Protein AF-A0AAD4DVE3-F1 (afdb_monomer)

Foldseek 3Di:
DDPPPPPPPVPPPLPDVVVVVVLVVVLVVLVVVLVVLVVVLVVLCVCCPPPPHPVCCSVPPSVVVSVVSVVVSVVSCVVSVVVVPDDDPDPVPPPDDPPPDDPVRVVVVVVVVVVVVVVVVVVVVVVVVVVVVVVVVVVVVVVPD

pLDDT: mean 76.31, std 15.32, range [38.16, 93.88]

Secondary structure (DSSP, 8-state):
-------------TTSHHHHHHHHHHHHHHHHHHHHHHHHHHHHHHTTTSTT--HHHIIIIIHHHHHHHHHHHHHHHHHHSGGGS-PPPPGGGTTS--PPPPHHHHHHHHHHHHHHHHHHHHHHHHHHHHHHHHHHHHHHHHT--

Solvent-accessible surface area (backbone atoms only — not comparable to full-atom values): 8576 Å² total; per-residue (Å²): 137,84,83,80,77,76,76,78,70,79,73,72,54,85,84,35,69,68,52,46,51,51,51,48,54,52,49,51,54,49,50,54,50,46,52,52,39,48,52,52,31,52,51,33,59,76,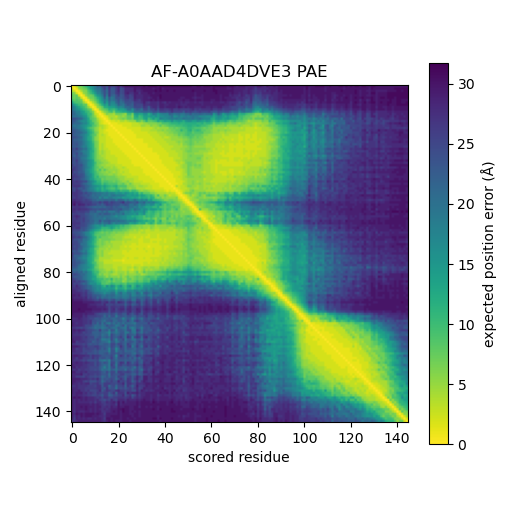41,19,85,40,95,91,42,52,48,67,56,30,60,58,51,38,47,50,52,39,55,49,49,52,52,52,48,55,52,49,27,65,76,65,50,62,70,70,57,84,70,76,79,58,81,90,66,73,84,61,91,78,71,77,77,49,70,68,57,52,52,54,50,51,54,51,52,53,49,54,52,49,52,52,52,48,53,52,51,54,53,49,52,52,51,50,52,53,51,55,53,54,55,58,62,68,70,75,113

Organism: NCBI:txid1912939

Sequence (145 aa):
MSQSSLHDSIHIDPNSPEVLKQNMQIALDHVARIQSQARNCLHGIQSAYQAGNSPAHTAGKYLAALMQALRTLAEFLRQTGVGAYPMPPAPESQSASSVPPTEQQLIDTTAREVQVLYERLKRIQESNTVAVNLLGAADTVSRAR

Radius of gyration: 31.18 Å; Cα contacts (8 Å, |Δi|>4): 54; chains: 1; bounding box: 52×59×97 Å

Mean predicted aligned error: 17.79 Å

Structure (mmCIF, N/CA/C/O backbone):
data_AF-A0AAD4DVE3-F1
#
_entry.id   AF-A0AAD4DVE3-F1
#
loop_
_atom_site.group_PDB
_atom_site.id
_atom_site.type_symbol
_atom_site.label_atom_id
_atom_site.label_alt_id
_atom_site.label_comp_id
_atom_site.label_asym_id
_atom_site.label_entity_id
_atom_site.label_seq_id
_atom_site.pdbx_PDB_ins_code
_atom_site.Cartn_x
_atom_site.Cartn_y
_atom_site.Cartn_z
_atom_site.occupancy
_atom_site.B_iso_or_equiv
_atom_site.auth_seq_id
_atom_site.auth_comp_id
_atom_site.auth_asym_id
_atom_site.auth_atom_id
_atom_site.pdbx_PDB_model_num
ATOM 1 N N . MET A 1 1 ? 8.877 30.464 40.698 1.00 38.16 1 MET A N 1
ATOM 2 C CA . MET A 1 1 ? 8.231 30.677 39.387 1.00 38.16 1 MET A CA 1
ATOM 3 C C . MET A 1 1 ? 8.500 29.442 38.545 1.00 38.16 1 MET A C 1
ATOM 5 O O . MET A 1 1 ? 9.589 29.309 38.008 1.00 38.16 1 MET A O 1
ATOM 9 N N . SER A 1 2 ? 7.563 28.495 38.545 1.00 40.84 2 SER A N 1
ATOM 10 C CA . SER A 1 2 ? 7.700 27.206 37.861 1.00 40.84 2 SER A CA 1
ATOM 11 C C . SER A 1 2 ? 7.166 27.338 36.440 1.00 40.84 2 SER A C 1
ATOM 13 O O . SER A 1 2 ? 5.957 27.414 36.247 1.00 40.84 2 SER A O 1
ATOM 15 N N . GLN A 1 3 ? 8.058 27.409 35.453 1.00 43.25 3 GLN A N 1
ATOM 16 C CA . GLN A 1 3 ? 7.680 27.235 34.053 1.00 43.25 3 GLN A CA 1
ATOM 17 C C . GLN A 1 3 ? 7.723 25.743 33.727 1.00 43.25 3 GLN A C 1
ATOM 19 O O . GLN A 1 3 ? 8.764 25.186 33.390 1.00 43.25 3 GLN A O 1
ATOM 24 N N . SER A 1 4 ? 6.577 25.087 33.880 1.00 45.50 4 SER A N 1
ATOM 25 C CA . SER A 1 4 ? 6.330 23.771 33.303 1.00 45.50 4 SER A CA 1
ATOM 26 C C . SER A 1 4 ? 5.986 23.970 31.832 1.00 45.50 4 SER A C 1
ATOM 28 O O . SER A 1 4 ? 4.823 24.135 31.472 1.00 45.50 4 SER A O 1
ATOM 30 N N . SER A 1 5 ? 7.010 23.993 30.981 1.00 47.50 5 SER A N 1
ATOM 31 C CA . SER A 1 5 ? 6.839 23.843 29.540 1.00 47.50 5 SER A CA 1
ATOM 32 C C . SER A 1 5 ? 6.325 22.430 29.284 1.00 47.50 5 SER A C 1
ATOM 34 O O . SER A 1 5 ? 7.107 21.486 29.188 1.00 47.50 5 SER A O 1
ATOM 36 N N . LEU A 1 6 ? 5.001 22.282 29.227 1.00 46.72 6 LEU A N 1
ATOM 37 C CA . LEU A 1 6 ? 4.341 21.152 28.588 1.00 46.72 6 LEU A CA 1
ATOM 38 C C . LEU A 1 6 ? 4.858 21.119 27.147 1.00 46.72 6 LEU A C 1
ATOM 40 O O . LEU A 1 6 ? 4.387 21.857 26.286 1.00 46.72 6 LEU A O 1
ATOM 44 N N . HIS A 1 7 ? 5.905 20.330 26.906 1.00 47.09 7 HIS A N 1
ATOM 45 C CA . HIS A 1 7 ? 6.184 19.825 25.576 1.00 47.09 7 HIS A CA 1
ATOM 46 C C . HIS A 1 7 ? 4.972 18.986 25.202 1.00 47.09 7 HIS A C 1
ATOM 48 O O . HIS A 1 7 ? 4.843 17.831 25.607 1.00 47.09 7 HIS A O 1
ATOM 54 N N . ASP A 1 8 ? 4.065 19.631 24.477 1.00 43.00 8 ASP A N 1
ATOM 55 C CA . ASP A 1 8 ? 3.068 19.009 23.631 1.00 43.00 8 ASP A CA 1
ATOM 56 C C . ASP A 1 8 ? 3.850 18.248 22.555 1.00 43.00 8 ASP A C 1
ATOM 58 O O . ASP A 1 8 ? 4.090 18.708 21.440 1.00 43.00 8 ASP A O 1
ATOM 62 N N . SER A 1 9 ? 4.408 17.109 22.961 1.00 47.06 9 SER A N 1
ATOM 63 C CA . SER A 1 9 ? 4.851 16.075 22.050 1.00 47.06 9 SER A CA 1
ATOM 64 C C . SER A 1 9 ? 3.581 15.663 21.335 1.00 47.06 9 SER A C 1
ATOM 66 O O . SER A 1 9 ? 2.827 14.852 21.869 1.00 47.06 9 SER A O 1
ATOM 68 N N . ILE A 1 10 ? 3.309 16.294 20.189 1.00 56.22 10 ILE A N 1
ATOM 69 C CA . ILE A 1 10 ? 2.227 15.941 19.276 1.00 56.22 10 ILE A CA 1
ATOM 70 C C . ILE A 1 10 ? 2.481 14.484 18.909 1.00 56.22 10 ILE A C 1
ATOM 72 O O . ILE A 1 10 ? 3.220 14.159 17.980 1.00 56.22 10 ILE A O 1
ATOM 76 N N . HIS A 1 11 ? 1.937 13.591 19.721 1.00 56.00 11 HIS A N 1
ATOM 77 C CA . HIS A 1 11 ? 1.915 12.172 19.484 1.00 56.00 11 HIS A CA 1
ATOM 78 C C . HIS A 1 11 ? 0.875 12.009 18.387 1.00 56.00 11 HIS A C 1
ATOM 80 O O . HIS A 1 11 ? -0.302 11.790 18.668 1.00 56.00 11 HIS A O 1
ATOM 86 N N . ILE A 1 12 ? 1.298 12.260 17.143 1.00 64.50 12 ILE A N 1
ATOM 87 C CA . ILE A 1 12 ? 0.485 12.036 15.955 1.00 64.50 12 ILE A CA 1
ATOM 88 C C . ILE A 1 12 ? 0.011 10.596 16.072 1.00 64.50 12 ILE A C 1
ATOM 90 O O . ILE A 1 12 ? 0.823 9.672 16.002 1.00 64.50 12 ILE A O 1
ATOM 94 N N . ASP A 1 13 ? -1.282 10.420 16.338 1.00 74.50 13 ASP A N 1
ATOM 95 C CA . ASP A 1 13 ? -1.865 9.096 16.447 1.00 74.50 13 ASP A CA 1
ATOM 96 C C . ASP A 1 13 ? -1.625 8.390 15.104 1.00 74.50 13 ASP A C 1
ATOM 98 O O . ASP A 1 13 ? -2.097 8.879 14.067 1.00 74.50 13 ASP A O 1
ATOM 102 N N . PRO A 1 14 ? -0.871 7.277 15.083 1.00 72.38 14 PRO A N 1
ATOM 103 C CA . PRO A 1 14 ? -0.611 6.531 13.857 1.00 72.38 14 PRO A CA 1
ATOM 104 C C . PRO A 1 14 ? -1.898 5.989 13.216 1.00 72.38 14 PRO A C 1
ATOM 106 O O . PRO A 1 14 ? -1.876 5.626 12.043 1.00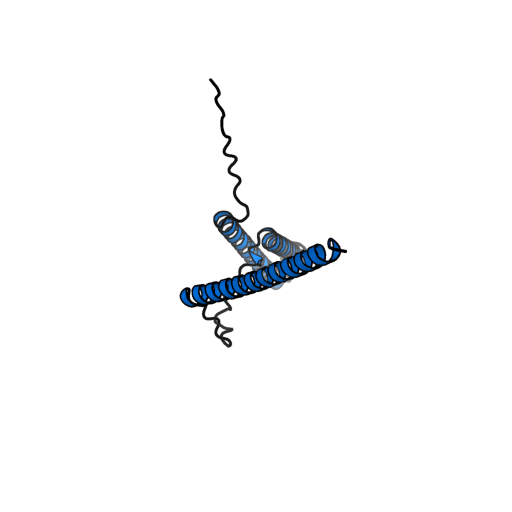 72.38 14 PRO A O 1
ATOM 109 N N . ASN A 1 15 ? -3.014 5.976 13.954 1.00 77.19 15 ASN A N 1
ATOM 110 C CA . ASN A 1 15 ? -4.339 5.592 13.471 1.00 77.19 15 ASN A CA 1
ATOM 111 C C . ASN A 1 15 ? -5.239 6.793 13.129 1.00 77.19 15 ASN A C 1
ATOM 113 O O . ASN A 1 15 ? -6.432 6.616 12.878 1.00 77.19 15 ASN A O 1
ATOM 117 N N . SER A 1 16 ? -4.700 8.015 13.110 1.00 85.38 16 SER A N 1
ATOM 118 C CA . SER A 1 16 ? -5.468 9.200 12.720 1.00 85.38 16 SER A CA 1
ATOM 119 C C . SER A 1 16 ? -5.847 9.172 11.230 1.00 85.38 16 SER A C 1
ATOM 121 O O . SER A 1 16 ? -5.077 8.692 10.384 1.00 85.38 16 SER A O 1
ATOM 123 N N . PRO A 1 17 ? -7.020 9.719 10.858 1.00 83.44 17 PRO A N 1
ATOM 124 C CA . PRO A 1 17 ? -7.439 9.775 9.461 1.00 83.44 17 PRO A CA 1
ATOM 125 C C . PRO A 1 17 ? -6.512 10.653 8.607 1.00 83.44 17 PRO A C 1
ATOM 127 O O . PRO A 1 17 ? -6.390 10.426 7.404 1.00 83.44 17 PRO A O 1
ATOM 130 N N . GLU A 1 18 ? -5.825 11.630 9.199 1.00 87.38 18 GLU A N 1
ATOM 131 C CA . GLU A 1 18 ? -4.823 12.467 8.533 1.00 87.38 18 GLU A CA 1
ATOM 132 C C . GLU A 1 18 ? -3.605 11.648 8.089 1.00 87.38 18 GLU A C 1
ATOM 134 O O . GLU A 1 18 ? -3.194 11.742 6.930 1.00 87.38 18 GLU A O 1
ATOM 139 N N . VAL A 1 19 ? -3.080 10.788 8.969 1.00 86.88 19 VAL A N 1
ATOM 140 C CA . VAL A 1 19 ? -1.988 9.860 8.635 1.00 86.88 19 VAL A CA 1
ATOM 141 C C . VAL A 1 19 ? -2.435 8.869 7.564 1.00 86.88 19 VAL A C 1
ATOM 143 O O . VAL A 1 19 ? -1.696 8.619 6.612 1.00 86.88 19 VAL A O 1
ATOM 146 N N . LEU A 1 20 ? -3.669 8.357 7.647 1.00 86.31 20 LEU A N 1
ATOM 147 C CA . LEU A 1 20 ? -4.220 7.477 6.615 1.00 86.31 20 LEU A CA 1
ATOM 148 C C . LEU A 1 20 ? -4.287 8.171 5.245 1.00 86.31 20 LEU A C 1
ATOM 150 O O . LEU A 1 20 ? -3.879 7.576 4.248 1.00 86.31 20 LEU A O 1
ATOM 154 N N . LYS A 1 21 ? -4.761 9.424 5.179 1.00 88.38 21 LYS A N 1
ATOM 155 C CA . LYS A 1 21 ? -4.802 10.214 3.931 1.00 88.38 21 LYS A CA 1
ATOM 156 C C . LYS A 1 21 ? -3.409 10.370 3.330 1.00 88.38 21 LYS A C 1
ATOM 158 O O . LYS A 1 21 ? -3.227 10.142 2.134 1.00 88.38 21 LYS A O 1
ATOM 163 N N . GLN A 1 22 ? -2.426 10.713 4.160 1.00 90.25 22 GLN A N 1
ATOM 164 C CA . GLN A 1 22 ? -1.041 10.851 3.724 1.00 90.25 22 GLN A CA 1
ATOM 165 C C . GLN A 1 22 ? -0.476 9.519 3.210 1.00 90.25 22 GLN A C 1
ATOM 167 O O . GLN A 1 22 ? 0.106 9.474 2.127 1.00 90.25 22 GLN A O 1
ATOM 172 N N . ASN A 1 23 ? -0.706 8.421 3.933 1.00 90.44 23 ASN A N 1
ATOM 173 C CA . ASN A 1 23 ? -0.284 7.086 3.513 1.00 90.44 23 ASN A CA 1
ATOM 174 C C . ASN A 1 23 ? -0.944 6.671 2.192 1.00 90.44 23 ASN A C 1
ATOM 176 O O . ASN A 1 23 ? -0.286 6.086 1.334 1.00 90.44 23 ASN 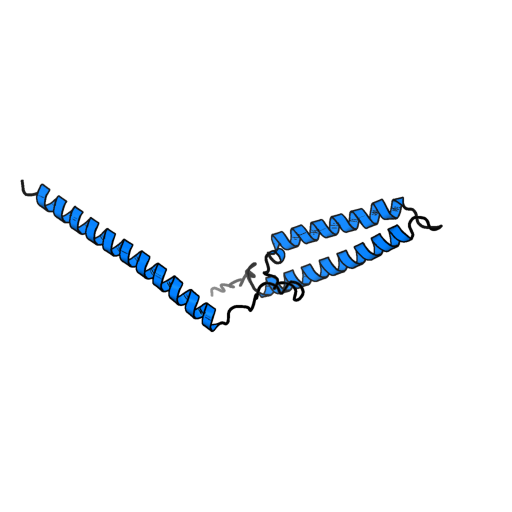A O 1
ATOM 180 N N . MET A 1 24 ? -2.216 7.020 1.985 1.00 88.88 24 MET A N 1
ATOM 181 C CA . MET A 1 24 ? -2.916 6.795 0.719 1.00 88.88 24 MET A CA 1
ATOM 182 C C . MET A 1 24 ? -2.255 7.549 -0.438 1.00 88.88 24 MET A C 1
ATOM 184 O O . MET A 1 24 ? -2.030 6.971 -1.499 1.00 88.88 24 MET A O 1
ATOM 188 N N . GLN A 1 25 ? -1.892 8.815 -0.232 1.00 91.56 25 GLN A N 1
ATOM 189 C CA . GLN A 1 25 ? -1.210 9.611 -1.252 1.00 91.56 25 GLN A CA 1
ATOM 190 C C . GLN A 1 25 ? 0.160 9.015 -1.608 1.00 91.56 25 GLN A C 1
ATOM 192 O O . GLN A 1 25 ? 0.481 8.850 -2.784 1.00 91.56 25 GLN A O 1
ATOM 197 N N . ILE A 1 26 ? 0.924 8.587 -0.602 1.00 92.56 26 ILE A N 1
ATOM 198 C CA . ILE A 1 26 ? 2.213 7.913 -0.802 1.00 92.56 26 ILE A CA 1
ATOM 199 C C . ILE A 1 26 ? 2.030 6.582 -1.553 1.00 92.56 26 ILE A C 1
ATOM 201 O O . 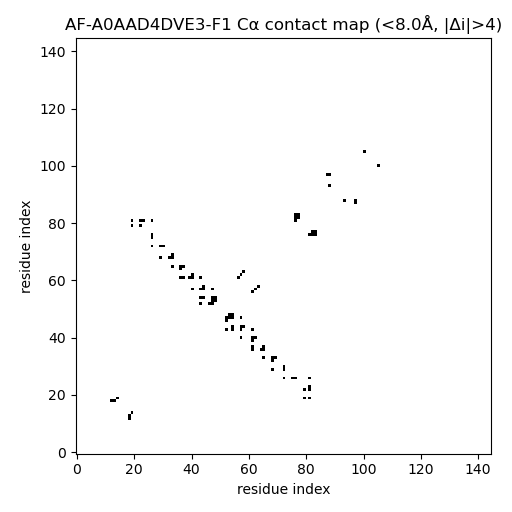ILE A 1 26 ? 2.806 6.268 -2.460 1.00 92.56 26 ILE A O 1
ATOM 205 N N . ALA A 1 27 ? 0.991 5.806 -1.227 1.00 91.44 27 ALA A N 1
ATOM 206 C CA . ALA A 1 27 ? 0.668 4.573 -1.942 1.00 91.44 27 ALA A CA 1
ATOM 207 C C . ALA A 1 27 ? 0.368 4.841 -3.426 1.00 91.44 27 ALA A C 1
ATOM 209 O O . ALA A 1 27 ? 0.883 4.132 -4.293 1.00 91.44 27 ALA A O 1
ATOM 210 N N . LEU A 1 28 ? -0.403 5.888 -3.735 1.00 91.44 28 LEU A N 1
ATOM 211 C CA . LEU A 1 28 ? -0.691 6.293 -5.115 1.00 91.44 28 LEU A CA 1
ATOM 212 C C . LEU A 1 28 ? 0.585 6.687 -5.875 1.00 91.44 28 LEU A C 1
ATOM 214 O O . LEU A 1 28 ? 0.772 6.261 -7.018 1.00 91.44 28 LEU A O 1
ATOM 218 N N . ASP A 1 29 ? 1.514 7.396 -5.232 1.00 93.12 29 ASP A N 1
ATOM 219 C CA . ASP A 1 29 ? 2.812 7.734 -5.828 1.00 93.12 29 ASP A CA 1
ATOM 220 C C . ASP A 1 29 ? 3.677 6.493 -6.103 1.00 93.12 29 ASP A C 1
ATOM 222 O O . ASP A 1 29 ? 4.431 6.435 -7.084 1.00 93.12 29 ASP A O 1
ATOM 226 N N . HIS A 1 30 ? 3.605 5.473 -5.244 1.00 91.44 30 HIS A N 1
ATOM 227 C CA . HIS A 1 30 ? 4.250 4.185 -5.501 1.00 91.44 30 HIS A CA 1
ATOM 228 C C . HIS A 1 30 ? 3.624 3.470 -6.704 1.00 91.44 30 HIS A C 1
ATOM 230 O O . HIS A 1 30 ? 4.359 2.968 -7.558 1.00 91.44 30 HIS A O 1
ATOM 236 N N . VAL A 1 31 ? 2.294 3.478 -6.823 1.00 92.31 31 VAL A N 1
ATOM 237 C CA . VAL A 1 31 ? 1.580 2.895 -7.969 1.00 92.31 31 VAL A CA 1
ATOM 238 C C . VAL A 1 31 ? 1.959 3.600 -9.272 1.00 92.31 31 VAL A C 1
ATOM 240 O O . VAL A 1 31 ? 2.294 2.927 -10.248 1.00 92.31 31 VAL A O 1
ATOM 243 N N . ALA A 1 32 ? 1.992 4.934 -9.296 1.00 92.25 32 ALA A N 1
ATOM 244 C CA . ALA A 1 32 ? 2.394 5.698 -10.479 1.00 92.25 32 ALA A CA 1
ATOM 245 C C . ALA A 1 32 ? 3.826 5.351 -10.931 1.00 92.25 32 ALA A C 1
ATOM 247 O O . ALA A 1 32 ? 4.094 5.163 -12.124 1.00 92.25 32 ALA A O 1
ATOM 248 N N . ARG A 1 33 ? 4.750 5.185 -9.975 1.00 90.44 33 ARG A N 1
ATOM 249 C CA . ARG A 1 33 ? 6.126 4.745 -10.254 1.00 90.44 33 ARG A CA 1
ATOM 250 C C . ARG A 1 33 ? 6.181 3.337 -10.840 1.00 90.44 33 ARG A C 1
ATOM 252 O O . ARG A 1 33 ? 6.877 3.132 -11.834 1.00 90.44 33 ARG A O 1
ATOM 259 N N . ILE A 1 34 ? 5.425 2.396 -10.279 1.00 93.25 34 ILE A N 1
ATOM 260 C CA . ILE A 1 34 ? 5.328 1.022 -10.792 1.00 93.25 34 ILE A CA 1
ATOM 261 C C . ILE A 1 34 ? 4.770 1.016 -12.217 1.00 93.25 34 ILE A C 1
ATOM 263 O O . ILE A 1 34 ? 5.322 0.342 -13.081 1.00 93.25 34 ILE A O 1
ATOM 267 N N . GLN A 1 35 ? 3.731 1.805 -12.502 1.00 92.06 35 GLN A N 1
ATOM 268 C CA . GLN A 1 35 ? 3.166 1.911 -13.850 1.00 92.06 35 GLN A CA 1
ATOM 269 C C . GLN A 1 35 ? 4.187 2.440 -14.864 1.00 92.06 35 GLN A C 1
ATOM 271 O O . GLN A 1 35 ? 4.309 1.892 -15.960 1.00 92.06 35 GLN A O 1
ATOM 276 N N . SER A 1 36 ? 4.951 3.473 -14.501 1.00 89.62 36 SER A N 1
ATOM 277 C CA . SER A 1 36 ? 6.035 3.996 -15.341 1.00 89.62 36 SER A CA 1
ATOM 278 C C . SER A 1 36 ? 7.113 2.937 -15.598 1.00 89.62 36 SER A C 1
ATOM 280 O O . SER A 1 36 ? 7.486 2.683 -16.744 1.00 89.62 36 SER A O 1
ATOM 282 N N . GLN A 1 37 ? 7.561 2.238 -14.551 1.00 87.62 37 GLN A N 1
ATOM 283 C CA . GLN A 1 37 ? 8.544 1.159 -14.673 1.00 87.62 37 GLN A CA 1
ATOM 284 C C . GLN A 1 37 ? 8.030 -0.015 -15.511 1.00 87.62 37 GLN A C 1
ATOM 286 O O . GLN A 1 37 ? 8.781 -0.547 -16.325 1.00 87.62 37 GLN A O 1
ATOM 291 N N . ALA A 1 38 ? 6.758 -0.388 -15.368 1.00 88.38 38 ALA A N 1
ATOM 292 C CA . ALA A 1 38 ? 6.130 -1.443 -16.153 1.00 88.38 38 ALA A CA 1
ATOM 293 C C . ALA A 1 38 ? 6.063 -1.072 -17.640 1.00 88.38 38 ALA A C 1
ATOM 295 O O . ALA A 1 38 ? 6.425 -1.887 -18.485 1.00 88.38 38 ALA A O 1
ATOM 296 N N . ARG A 1 39 ? 5.687 0.173 -17.968 1.00 88.88 39 ARG A N 1
ATOM 297 C CA . ARG A 1 39 ? 5.703 0.677 -19.353 1.00 88.88 39 ARG A CA 1
ATOM 298 C C . ARG A 1 39 ? 7.110 0.673 -19.942 1.00 88.88 39 ARG A C 1
ATOM 300 O O . ARG A 1 39 ? 7.290 0.207 -21.061 1.00 88.88 39 ARG A O 1
ATOM 307 N N . ASN A 1 40 ? 8.104 1.125 -19.182 1.00 83.94 40 ASN A N 1
ATOM 308 C CA . ASN A 1 40 ? 9.501 1.121 -19.620 1.00 83.94 40 ASN A CA 1
ATOM 309 C C . ASN A 1 40 ? 10.043 -0.302 -19.797 1.00 83.94 40 ASN A C 1
ATOM 311 O O . ASN A 1 40 ? 10.772 -0.565 -20.746 1.00 83.94 40 ASN A O 1
ATOM 315 N N . CYS A 1 41 ? 9.662 -1.231 -18.918 1.00 85.06 41 CYS A N 1
ATOM 316 C CA . CYS A 1 41 ? 10.013 -2.641 -19.044 1.00 85.06 41 CYS A CA 1
ATOM 317 C C . CYS A 1 41 ? 9.378 -3.250 -20.298 1.00 85.06 41 CYS A C 1
ATOM 319 O O . CYS A 1 41 ? 10.079 -3.868 -21.091 1.00 85.06 41 CYS A O 1
ATOM 321 N N . LEU A 1 42 ? 8.088 -3.004 -20.532 1.00 85.56 42 LEU A N 1
ATOM 322 C CA . LEU A 1 42 ? 7.370 -3.474 -21.716 1.00 85.56 42 LEU A CA 1
ATOM 323 C C . LEU A 1 42 ? 7.974 -2.900 -23.003 1.00 85.56 42 LEU A C 1
ATOM 325 O O . LEU A 1 42 ? 8.231 -3.650 -23.941 1.00 85.56 42 LEU A O 1
ATOM 329 N N . HIS A 1 43 ? 8.285 -1.604 -23.020 1.00 84.06 43 HIS A N 1
ATOM 330 C CA . HIS A 1 43 ? 8.990 -0.972 -24.132 1.00 84.06 43 HIS A CA 1
ATOM 331 C C . HIS A 1 43 ? 10.386 -1.578 -24.337 1.00 84.06 43 HIS A C 1
ATOM 333 O O . HIS A 1 43 ? 10.776 -1.891 -25.458 1.00 84.06 43 HIS A O 1
ATOM 339 N N . GLY A 1 44 ? 11.123 -1.817 -23.253 1.00 79.44 44 GLY A N 1
ATOM 340 C CA . GLY A 1 44 ? 12.425 -2.473 -23.299 1.00 79.44 44 GLY A CA 1
ATOM 341 C C . GLY A 1 44 ? 12.356 -3.918 -23.798 1.00 79.44 44 GLY A C 1
ATOM 342 O O . GLY A 1 44 ? 13.307 -4.369 -24.430 1.00 79.44 44 GLY A O 1
ATOM 343 N N . ILE A 1 45 ? 11.263 -4.646 -23.536 1.00 80.25 45 ILE A N 1
ATOM 344 C CA . ILE A 1 45 ? 11.030 -6.011 -24.039 1.00 80.25 45 ILE A CA 1
ATOM 345 C C . ILE A 1 45 ? 10.713 -5.962 -25.535 1.00 80.25 45 ILE A C 1
ATOM 347 O O . ILE A 1 45 ? 11.295 -6.717 -26.310 1.00 80.25 45 ILE A O 1
ATOM 351 N N . GLN A 1 46 ? 9.837 -5.046 -25.954 1.00 82.38 46 GLN A N 1
ATOM 352 C CA . GLN A 1 46 ? 9.475 -4.858 -27.363 1.00 82.38 46 GLN A CA 1
ATOM 353 C C . GLN A 1 46 ? 10.675 -4.440 -28.219 1.00 82.38 46 GLN A C 1
ATOM 355 O O . GLN A 1 46 ? 10.827 -4.898 -29.349 1.00 82.38 46 GLN A O 1
ATOM 360 N N . SER A 1 47 ? 11.553 -3.609 -27.663 1.00 79.00 47 SER A N 1
ATOM 361 C CA . SER A 1 47 ? 12.736 -3.093 -28.349 1.00 79.00 47 SER A CA 1
ATOM 362 C C . SER A 1 47 ? 14.007 -3.898 -28.050 1.00 79.00 47 SER A C 1
ATOM 364 O O . SER A 1 47 ? 15.087 -3.480 -28.458 1.00 79.00 47 SER A O 1
ATOM 366 N N . ALA A 1 48 ? 13.907 -5.044 -27.361 1.00 70.00 48 ALA A N 1
ATOM 367 C CA . ALA A 1 48 ? 15.054 -5.819 -26.869 1.00 70.00 48 ALA A CA 1
ATOM 368 C C . ALA A 1 48 ? 15.980 -6.345 -27.976 1.00 70.00 48 ALA A C 1
ATOM 370 O O . ALA A 1 48 ? 17.153 -6.589 -27.715 1.00 70.00 48 ALA A O 1
ATOM 371 N N . TYR A 1 49 ? 15.458 -6.523 -29.193 1.00 73.44 49 TYR A N 1
ATOM 372 C CA . TYR A 1 49 ? 16.192 -7.062 -30.344 1.00 73.44 49 TYR A CA 1
ATOM 373 C C . TYR A 1 49 ? 16.505 -6.004 -31.416 1.00 73.44 49 TYR A C 1
ATOM 375 O O . TYR A 1 49 ? 16.926 -6.347 -32.518 1.00 73.44 49 TYR A O 1
ATOM 383 N N . GLN A 1 50 ? 16.290 -4.719 -31.117 1.00 78.31 50 GLN A N 1
ATOM 384 C CA . GLN A 1 50 ? 16.646 -3.621 -32.018 1.00 78.31 50 GLN A CA 1
ATOM 385 C C . GLN A 1 50 ? 18.120 -3.233 -31.846 1.00 78.31 50 GLN A C 1
ATOM 387 O O . GLN A 1 50 ? 18.670 -3.296 -30.746 1.00 78.31 50 GLN A O 1
ATOM 392 N N . ALA A 1 51 ? 18.764 -2.800 -32.933 1.00 62.25 51 ALA A N 1
ATOM 393 C CA . ALA A 1 51 ? 20.152 -2.349 -32.900 1.00 62.25 51 ALA A CA 1
ATOM 394 C C . ALA A 1 51 ? 20.323 -1.187 -31.900 1.00 62.25 51 ALA A C 1
ATOM 396 O O . ALA A 1 51 ? 19.680 -0.150 -32.033 1.00 62.25 51 ALA A O 1
ATOM 397 N N . GLY A 1 52 ? 21.178 -1.377 -30.890 1.00 70.62 52 GLY A N 1
ATOM 398 C CA . GLY A 1 52 ? 21.425 -0.405 -29.814 1.00 70.62 52 GLY A CA 1
ATOM 399 C C . GLY A 1 52 ? 20.758 -0.734 -28.472 1.00 70.62 52 GLY A C 1
ATOM 400 O O . GLY A 1 52 ? 21.18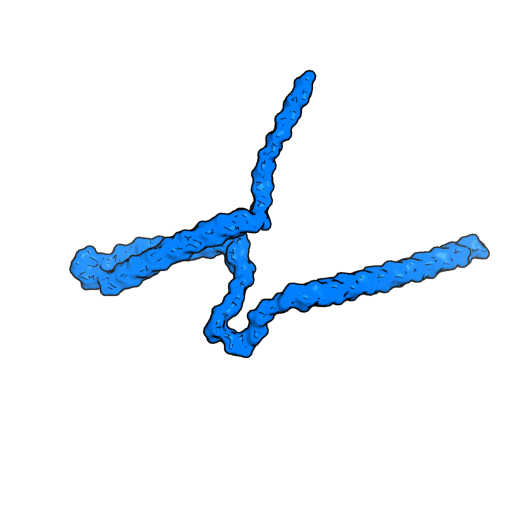2 -0.197 -27.452 1.00 70.62 52 GLY A O 1
ATOM 401 N N . ASN A 1 53 ? 19.799 -1.666 -28.436 1.00 66.56 53 ASN A N 1
ATOM 402 C CA . ASN A 1 53 ? 19.21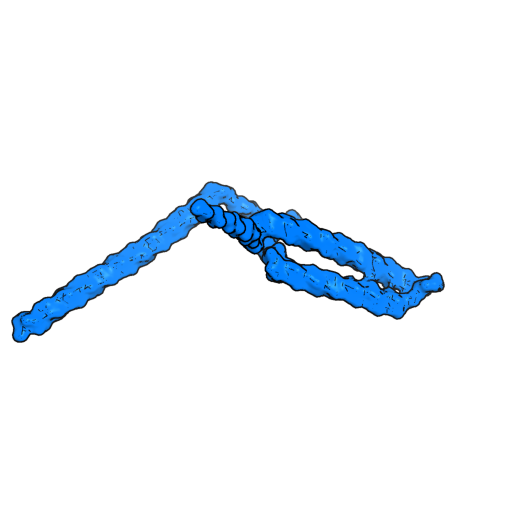6 -2.184 -27.198 1.00 66.56 53 ASN A CA 1
ATOM 403 C C . ASN A 1 53 ? 19.706 -3.609 -26.932 1.00 66.56 53 ASN A C 1
ATOM 405 O O . ASN A 1 53 ? 19.726 -4.452 -27.823 1.00 66.56 53 ASN A O 1
ATOM 409 N N . SER A 1 54 ? 20.107 -3.879 -25.688 1.00 68.88 54 SER A N 1
ATOM 410 C CA . SER A 1 54 ? 20.520 -5.219 -25.269 1.00 68.88 54 SER A CA 1
ATOM 411 C C . SER A 1 54 ? 19.410 -5.882 -24.445 1.00 68.88 54 SER A C 1
ATOM 413 O O . SER A 1 54 ? 18.996 -5.304 -23.432 1.00 68.88 54 SER A O 1
ATOM 415 N N . PRO A 1 55 ? 18.976 -7.111 -24.785 1.00 68.12 55 PRO A N 1
ATOM 416 C CA . PRO A 1 55 ? 17.974 -7.848 -24.012 1.00 68.12 55 PRO A CA 1
ATOM 417 C C . PRO A 1 55 ? 18.406 -8.062 -22.555 1.00 68.12 55 PRO A C 1
ATOM 419 O O . PRO A 1 55 ? 17.578 -8.058 -21.643 1.00 68.12 55 PRO A O 1
ATOM 422 N N . ALA A 1 56 ? 19.718 -8.187 -22.324 1.00 69.94 56 ALA A N 1
ATOM 423 C CA . ALA A 1 56 ? 20.302 -8.328 -20.994 1.00 69.94 56 ALA A CA 1
ATOM 424 C C . ALA A 1 56 ? 20.085 -7.076 -20.125 1.00 69.94 56 ALA A C 1
ATOM 426 O O . ALA A 1 56 ? 19.890 -7.191 -18.914 1.00 69.94 56 ALA A O 1
ATOM 427 N N . HIS A 1 57 ? 20.055 -5.883 -20.731 1.00 69.00 57 HIS A N 1
ATOM 428 C CA . HIS A 1 57 ? 19.758 -4.640 -20.017 1.00 69.00 57 HIS A CA 1
ATOM 429 C C . HIS A 1 57 ? 18.286 -4.584 -19.597 1.00 69.00 57 HIS A C 1
ATOM 431 O O . HIS A 1 57 ? 17.974 -4.213 -18.463 1.00 69.00 57 HIS A O 1
ATOM 437 N N . THR A 1 58 ? 17.391 -5.026 -20.486 1.00 68.81 58 THR A N 1
ATOM 438 C CA . THR A 1 58 ? 15.954 -5.062 -20.222 1.00 68.81 58 THR A CA 1
ATOM 439 C C . THR A 1 58 ? 15.594 -6.031 -19.098 1.00 68.81 58 THR A C 1
ATOM 441 O O . THR A 1 58 ? 14.918 -5.644 -18.140 1.00 68.81 58 THR A O 1
ATOM 444 N N . ALA A 1 59 ? 16.071 -7.274 -19.196 1.00 65.31 59 ALA A N 1
ATOM 445 C CA . ALA A 1 59 ? 15.785 -8.325 -18.224 1.00 65.31 59 ALA A CA 1
ATOM 446 C C . ALA A 1 59 ? 16.467 -8.073 -16.871 1.00 65.31 59 ALA A C 1
ATOM 448 O O . ALA A 1 59 ? 15.876 -8.334 -15.828 1.00 65.31 59 ALA A O 1
ATOM 449 N N . GLY A 1 60 ? 17.691 -7.538 -16.866 1.00 68.69 60 GLY A N 1
ATOM 450 C CA . GLY A 1 60 ? 18.444 -7.330 -15.631 1.00 68.69 60 GLY A CA 1
ATOM 451 C C . GLY A 1 60 ? 17.992 -6.107 -14.835 1.00 68.69 60 GLY A C 1
ATOM 452 O O . GLY A 1 60 ? 17.833 -6.187 -13.621 1.00 68.69 60 GLY A O 1
ATOM 453 N N . LYS A 1 61 ? 17.782 -4.960 -15.493 1.00 75.19 61 LYS A N 1
ATOM 454 C CA . LYS A 1 61 ? 17.613 -3.679 -14.790 1.00 75.19 61 LYS A CA 1
ATOM 455 C C . LYS A 1 61 ? 16.152 -3.305 -14.564 1.00 75.19 61 LYS A C 1
ATOM 457 O O . LYS A 1 61 ? 15.779 -2.989 -13.437 1.00 75.19 61 LYS A O 1
ATOM 462 N N . TYR A 1 62 ? 15.320 -3.334 -15.606 1.00 78.69 62 TYR A N 1
ATOM 463 C CA . TYR A 1 62 ? 13.931 -2.871 -15.487 1.00 78.69 62 TYR A CA 1
ATOM 464 C C . TYR A 1 62 ? 13.044 -3.886 -14.769 1.00 78.69 62 TYR A C 1
ATOM 466 O O . TYR A 1 62 ? 12.247 -3.488 -13.924 1.00 78.69 62 TYR A O 1
ATOM 474 N N . LEU A 1 63 ? 13.220 -5.184 -15.042 1.00 82.44 63 LEU A N 1
ATOM 475 C CA . LEU A 1 63 ? 12.463 -6.236 -14.359 1.00 82.44 63 LEU A CA 1
ATOM 476 C C . LEU A 1 63 ? 12.800 -6.284 -12.860 1.00 82.44 63 LEU A C 1
ATOM 478 O O . LEU A 1 63 ? 11.897 -6.277 -12.028 1.00 82.44 63 LEU A O 1
ATOM 482 N N . ALA A 1 64 ? 14.090 -6.281 -12.504 1.00 86.44 64 ALA A N 1
ATOM 483 C CA . ALA A 1 64 ? 14.510 -6.310 -11.103 1.00 86.44 64 ALA A CA 1
ATOM 484 C C . ALA A 1 64 ? 14.044 -5.060 -10.339 1.00 86.44 64 ALA A C 1
ATOM 486 O O . ALA A 1 64 ? 13.547 -5.175 -9.218 1.00 86.44 64 ALA A O 1
ATOM 487 N N . ALA A 1 65 ? 14.137 -3.876 -10.958 1.00 86.44 65 ALA A N 1
ATOM 488 C CA . ALA A 1 65 ? 13.632 -2.637 -10.372 1.00 86.44 65 ALA A CA 1
ATOM 489 C C . ALA A 1 65 ? 12.109 -2.671 -10.164 1.00 86.44 65 ALA A C 1
ATOM 491 O O . ALA A 1 65 ? 11.635 -2.262 -9.106 1.00 86.44 65 ALA A O 1
ATOM 492 N N . LEU A 1 66 ? 11.356 -3.207 -11.131 1.00 88.00 66 LEU A N 1
ATOM 493 C CA . LEU A 1 66 ? 9.905 -3.361 -11.032 1.00 88.00 66 LEU A CA 1
ATOM 494 C C . LEU A 1 66 ? 9.515 -4.329 -9.908 1.00 88.00 66 LEU A C 1
ATOM 496 O O . LEU A 1 66 ? 8.649 -4.018 -9.093 1.00 88.00 66 LEU A O 1
ATOM 500 N N . MET A 1 67 ? 10.179 -5.486 -9.824 1.00 90.69 67 MET A N 1
ATOM 501 C CA . MET A 1 67 ? 9.951 -6.455 -8.748 1.00 90.69 67 MET A CA 1
ATOM 502 C C . MET A 1 67 ? 10.256 -5.860 -7.374 1.00 90.69 67 MET A C 1
ATOM 504 O O . MET A 1 67 ? 9.509 -6.086 -6.421 1.00 90.69 67 MET A O 1
ATOM 508 N N . GLN A 1 68 ? 11.336 -5.086 -7.267 1.00 91.50 68 GLN A N 1
ATOM 509 C CA . GLN A 1 68 ? 11.680 -4.403 -6.028 1.00 91.50 68 GLN A CA 1
ATOM 510 C C . GLN A 1 68 ? 10.615 -3.366 -5.655 1.00 91.50 68 GLN A C 1
ATOM 512 O O . GLN A 1 68 ? 10.156 -3.363 -4.517 1.00 91.50 68 GLN A O 1
ATOM 517 N N . ALA A 1 69 ? 10.164 -2.546 -6.608 1.00 90.19 69 ALA A N 1
ATOM 518 C CA . ALA A 1 69 ? 9.123 -1.548 -6.374 1.00 90.19 69 ALA A CA 1
ATOM 519 C C . ALA A 1 69 ? 7.792 -2.180 -5.931 1.00 90.19 69 ALA A C 1
ATOM 521 O O . ALA A 1 69 ? 7.154 -1.674 -5.009 1.00 90.19 69 ALA A O 1
ATOM 522 N N . LEU A 1 70 ? 7.409 -3.316 -6.526 1.00 92.25 70 LEU A N 1
ATOM 523 C CA . LEU A 1 70 ? 6.228 -4.083 -6.117 1.00 92.25 70 LEU A CA 1
ATOM 524 C C . LEU A 1 70 ? 6.345 -4.601 -4.679 1.00 92.25 70 LEU A C 1
ATOM 526 O O . LEU A 1 70 ? 5.397 -4.475 -3.908 1.00 92.25 70 LEU A O 1
ATOM 530 N N . ARG A 1 71 ? 7.507 -5.143 -4.293 1.00 93.25 71 ARG A N 1
ATOM 531 C CA . ARG A 1 71 ? 7.750 -5.598 -2.913 1.00 93.25 71 ARG A CA 1
ATOM 532 C C . ARG A 1 71 ? 7.686 -4.444 -1.920 1.00 93.25 71 ARG A C 1
ATOM 534 O O . ARG A 1 71 ? 7.070 -4.588 -0.871 1.00 93.25 71 ARG A O 1
ATOM 541 N N . THR A 1 72 ? 8.284 -3.303 -2.257 1.00 92.50 72 THR A N 1
ATOM 542 C CA . THR A 1 72 ? 8.240 -2.107 -1.410 1.00 92.50 72 THR A CA 1
ATOM 543 C C . THR A 1 72 ? 6.812 -1.601 -1.229 1.00 92.50 72 THR A C 1
ATOM 545 O O . THR A 1 72 ? 6.430 -1.291 -0.105 1.00 92.50 72 THR A O 1
ATOM 548 N N . LEU A 1 73 ? 6.001 -1.572 -2.293 1.00 91.81 73 LEU A N 1
ATOM 549 C CA . LEU A 1 73 ? 4.590 -1.201 -2.180 1.00 91.81 73 LEU A CA 1
ATOM 550 C C . LEU A 1 73 ? 3.815 -2.201 -1.311 1.00 91.81 73 LEU A C 1
ATOM 552 O O . LEU A 1 73 ? 3.055 -1.782 -0.446 1.00 91.81 73 LEU A O 1
ATOM 556 N N . ALA A 1 74 ? 4.012 -3.505 -1.509 1.00 90.00 74 ALA A N 1
ATOM 557 C CA . ALA A 1 74 ? 3.330 -4.527 -0.716 1.00 90.00 74 ALA A CA 1
ATOM 558 C C . ALA A 1 74 ? 3.654 -4.402 0.782 1.00 90.00 74 ALA A C 1
ATOM 560 O O . ALA A 1 74 ? 2.756 -4.464 1.621 1.00 90.00 74 ALA A O 1
ATOM 561 N N . GLU A 1 75 ? 4.925 -4.170 1.115 1.00 91.69 75 GLU A N 1
ATOM 562 C CA . GLU A 1 75 ? 5.355 -3.939 2.492 1.00 91.69 75 GLU A CA 1
ATOM 563 C C . GLU A 1 75 ? 4.739 -2.656 3.064 1.00 91.69 75 GLU A C 1
ATOM 565 O O . GLU A 1 75 ? 4.202 -2.666 4.169 1.00 91.69 75 GLU A O 1
ATOM 570 N N . PHE A 1 76 ? 4.741 -1.574 2.284 1.00 91.75 76 PHE A N 1
ATOM 571 C CA . PHE A 1 76 ? 4.148 -0.300 2.680 1.00 91.75 76 PHE A CA 1
ATOM 572 C C . PHE A 1 76 ? 2.647 -0.429 2.967 1.00 91.75 76 PHE A C 1
ATOM 574 O O . PHE A 1 76 ? 2.176 0.012 4.014 1.00 91.75 76 PHE A O 1
ATOM 581 N N . LEU A 1 77 ? 1.889 -1.080 2.081 1.00 89.62 77 LEU A N 1
ATOM 582 C CA . LEU A 1 77 ? 0.452 -1.308 2.26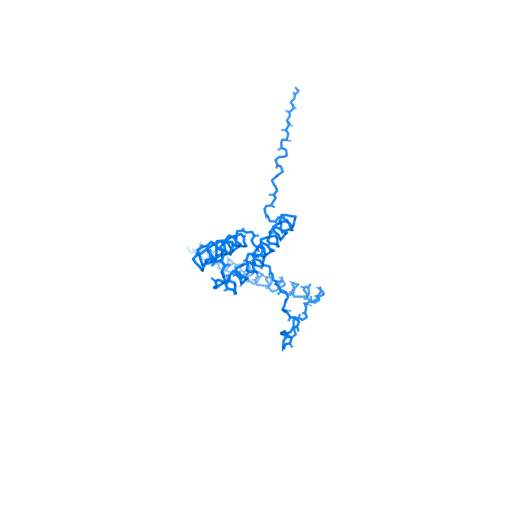3 1.00 89.62 77 LEU A CA 1
ATOM 583 C C . LEU A 1 77 ? 0.153 -2.160 3.502 1.00 89.62 77 LEU A C 1
ATOM 585 O O . LEU A 1 77 ? -0.849 -1.915 4.175 1.00 89.62 77 LEU A O 1
ATOM 589 N N . ARG A 1 78 ? 1.024 -3.131 3.816 1.00 86.69 78 ARG A N 1
ATOM 590 C CA . ARG A 1 78 ? 0.909 -3.978 5.011 1.00 86.69 78 ARG A CA 1
ATOM 591 C C . ARG A 1 78 ? 1.183 -3.200 6.295 1.00 86.69 78 ARG A C 1
ATOM 593 O O . ARG A 1 78 ? 0.466 -3.384 7.270 1.00 86.69 78 ARG A O 1
ATOM 600 N N . GLN A 1 79 ? 2.204 -2.347 6.300 1.00 88.88 79 GLN A N 1
ATOM 601 C CA . GLN A 1 79 ? 2.594 -1.569 7.481 1.00 88.88 79 GLN A CA 1
ATOM 602 C C . GLN A 1 79 ? 1.628 -0.419 7.779 1.00 88.88 79 GLN A C 1
ATOM 604 O O . GLN A 1 79 ? 1.417 -0.084 8.938 1.00 88.88 79 GLN A O 1
ATOM 609 N N . THR A 1 80 ? 1.037 0.180 6.743 1.00 86.19 80 THR A N 1
ATOM 610 C CA . THR A 1 80 ? 0.197 1.383 6.875 1.00 86.19 80 THR A CA 1
ATOM 611 C C . THR A 1 80 ? -1.300 1.099 6.962 1.00 86.19 80 THR A C 1
ATOM 613 O O . THR A 1 80 ? -2.082 2.028 7.144 1.00 86.19 80 THR A O 1
ATOM 616 N N . GLY A 1 81 ? -1.730 -0.154 6.780 1.00 78.88 81 GLY A N 1
ATOM 617 C CA . GLY A 1 81 ? -3.147 -0.533 6.796 1.00 78.88 81 GLY A CA 1
ATOM 618 C C . GLY A 1 81 ? -3.952 -0.071 5.574 1.00 78.88 81 GLY A C 1
ATOM 619 O O . GLY A 1 81 ? -5.101 -0.479 5.422 1.00 78.88 81 GLY A O 1
ATOM 620 N N . VAL A 1 82 ? -3.357 0.698 4.650 1.00 83.25 82 VAL A N 1
ATOM 621 C CA . VAL A 1 82 ? -4.004 1.139 3.397 1.00 83.25 82 VAL A CA 1
ATOM 622 C C . VAL A 1 82 ? -4.459 -0.059 2.557 1.00 83.25 82 VAL A C 1
ATOM 624 O O . VAL A 1 82 ? -5.502 -0.002 1.912 1.00 83.25 82 VAL A O 1
ATOM 627 N N . GLY A 1 83 ? -3.719 -1.173 2.600 1.00 77.38 83 GLY A N 1
ATOM 628 C CA . GLY A 1 83 ? -4.080 -2.402 1.884 1.00 77.38 83 GLY A CA 1
ATOM 629 C C . GLY A 1 83 ? -5.321 -3.124 2.425 1.00 77.38 83 GLY A C 1
ATOM 630 O O . GLY A 1 83 ? -5.863 -3.976 1.730 1.00 77.38 83 GLY A O 1
ATOM 631 N N . ALA A 1 84 ? -5.775 -2.795 3.637 1.00 76.25 84 ALA A N 1
ATOM 632 C CA . ALA A 1 84 ? -6.990 -3.345 4.239 1.00 76.25 84 ALA A CA 1
ATOM 633 C C . ALA A 1 84 ? -8.222 -2.453 4.004 1.00 76.25 84 ALA A C 1
ATOM 635 O O . ALA A 1 84 ? -9.303 -2.758 4.508 1.00 76.25 84 ALA A O 1
ATOM 636 N N . TYR A 1 85 ? -8.070 -1.348 3.263 1.00 71.44 85 TYR A N 1
ATOM 637 C CA . TYR A 1 85 ? -9.180 -0.452 2.977 1.00 71.44 85 TYR A CA 1
ATOM 638 C C . TYR A 1 85 ? -10.240 -1.189 2.142 1.00 71.44 85 TYR A C 1
ATOM 640 O O . TYR A 1 85 ? -9.909 -1.701 1.066 1.00 71.44 85 TYR A O 1
ATOM 648 N N . PRO A 1 86 ? -11.501 -1.267 2.607 1.00 67.31 86 PRO A N 1
ATOM 649 C CA . PRO A 1 86 ? -12.556 -1.943 1.871 1.00 67.31 86 PRO A CA 1
ATOM 650 C C . PRO A 1 86 ? -12.825 -1.176 0.575 1.00 67.31 86 PRO A C 1
ATOM 652 O O . PRO A 1 86 ? -13.469 -0.128 0.572 1.00 67.31 86 PRO A O 1
ATOM 655 N N . MET A 1 87 ? -12.300 -1.685 -0.541 1.00 64.88 87 MET A N 1
ATOM 656 C CA . MET A 1 87 ? -12.651 -1.161 -1.853 1.00 64.88 87 MET A CA 1
ATOM 657 C C . MET A 1 87 ? -14.089 -1.575 -2.173 1.00 64.88 87 MET A C 1
ATOM 659 O O . MET A 1 87 ? -14.412 -2.763 -2.066 1.00 64.88 87 MET A O 1
ATOM 663 N N . PRO A 1 88 ? -14.959 -0.634 -2.582 1.00 64.75 88 PRO A N 1
ATOM 664 C CA . PRO A 1 88 ? -16.251 -1.011 -3.125 1.00 64.75 88 PRO A CA 1
ATOM 665 C C . PRO A 1 88 ? -16.024 -1.910 -4.350 1.00 64.75 88 PRO A C 1
ATOM 667 O O . PRO A 1 88 ? -15.076 -1.674 -5.110 1.00 64.75 88 PRO A O 1
ATOM 670 N N . PRO A 1 89 ? -16.852 -2.952 -4.551 1.00 59.28 89 PRO A N 1
ATOM 671 C CA . PRO A 1 89 ? -16.716 -3.820 -5.710 1.00 59.28 89 PRO A CA 1
ATOM 672 C C . PRO A 1 89 ? -16.775 -2.979 -6.987 1.00 59.28 89 PRO A C 1
ATOM 674 O O . PRO A 1 89 ? -17.609 -2.077 -7.111 1.00 59.28 89 PRO A O 1
ATOM 677 N N . ALA A 1 90 ? -15.869 -3.267 -7.924 1.00 62.00 90 ALA A N 1
ATOM 678 C CA . ALA A 1 90 ? -15.839 -2.597 -9.216 1.00 62.00 90 ALA A CA 1
ATOM 679 C C . ALA A 1 90 ? -17.234 -2.675 -9.873 1.00 62.00 90 ALA A C 1
ATOM 681 O O . ALA A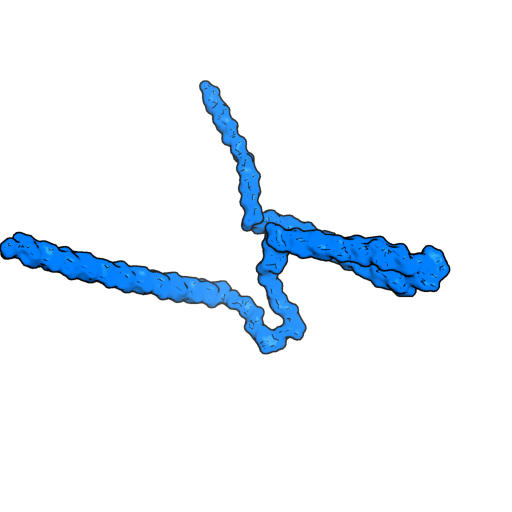 1 90 ? -17.890 -3.720 -9.786 1.00 62.00 90 ALA A O 1
ATOM 682 N N . PRO A 1 91 ? -17.708 -1.603 -10.536 1.00 59.06 91 PRO A N 1
ATOM 683 C CA . PRO A 1 91 ? -19.065 -1.536 -11.090 1.00 59.06 91 PRO A CA 1
ATOM 684 C C . PRO A 1 91 ? -19.364 -2.643 -12.117 1.00 59.06 91 PRO A C 1
ATOM 686 O O . PRO A 1 91 ? -20.518 -2.980 -12.351 1.00 59.06 91 PRO A O 1
ATOM 689 N N . GLU A 1 92 ? -18.328 -3.256 -12.682 1.00 54.19 92 GLU A N 1
ATOM 690 C CA . GLU A 1 92 ? -18.390 -4.377 -13.623 1.00 54.19 92 GLU A CA 1
ATOM 691 C C . GLU A 1 92 ? -18.600 -5.761 -12.970 1.00 54.19 92 GLU A C 1
ATOM 693 O O . GLU A 1 92 ? -18.875 -6.731 -13.667 1.00 54.19 92 GLU A O 1
ATOM 698 N N . SER A 1 93 ? -18.552 -5.865 -11.635 1.00 51.41 93 SER A N 1
ATOM 699 C CA . SER A 1 93 ? -18.878 -7.087 -10.870 1.00 51.41 93 SER A CA 1
ATOM 700 C C . SER A 1 93 ? -20.251 -7.020 -10.183 1.00 51.41 93 SER A C 1
ATOM 702 O O . SER A 1 93 ? -20.513 -7.742 -9.217 1.00 51.41 93 SER A O 1
ATOM 704 N N . GLN A 1 94 ? -21.149 -6.157 -10.670 1.00 49.38 94 GLN A N 1
ATOM 705 C CA . GLN A 1 94 ? -22.536 -6.060 -10.208 1.00 49.38 94 GLN A CA 1
ATOM 706 C C . GLN A 1 94 ? -23.349 -7.293 -10.634 1.00 49.38 94 GLN A C 1
ATOM 708 O O . GLN A 1 94 ? -24.144 -7.270 -11.567 1.00 49.38 94 GLN A O 1
ATOM 713 N N . SER A 1 95 ? -23.156 -8.405 -9.934 1.00 50.84 95 SER A N 1
ATOM 714 C CA . SER A 1 95 ? -24.129 -9.507 -9.884 1.00 50.84 95 SER A CA 1
ATOM 715 C C . SER A 1 95 ? -24.591 -9.816 -8.458 1.00 50.84 95 SER A C 1
ATOM 717 O O . SER A 1 95 ? -25.484 -10.631 -8.266 1.00 50.84 95 SER A O 1
ATOM 719 N N . ALA A 1 96 ? -24.067 -9.109 -7.455 1.00 49.16 96 ALA A N 1
ATOM 720 C CA . ALA A 1 96 ? -24.642 -9.081 -6.119 1.00 49.16 96 ALA A CA 1
ATOM 721 C C . ALA A 1 96 ? -24.641 -7.636 -5.613 1.00 49.16 96 ALA A C 1
ATOM 723 O O . ALA A 1 96 ? -23.599 -6.999 -5.496 1.00 49.16 96 ALA A O 1
ATOM 724 N N . SER A 1 97 ? -25.841 -7.115 -5.379 1.00 47.59 97 SER A N 1
ATOM 725 C CA . SER A 1 97 ? -26.134 -5.786 -4.849 1.00 47.59 97 SER A CA 1
ATOM 726 C C . SER A 1 97 ? -25.320 -5.478 -3.585 1.00 47.59 97 SER A C 1
ATOM 728 O O . SER A 1 97 ? -25.738 -5.813 -2.482 1.00 47.59 97 SER A O 1
ATOM 730 N N . SER A 1 98 ? -24.184 -4.794 -3.730 1.00 54.62 98 SER A N 1
ATOM 731 C CA . SER A 1 98 ? -23.499 -4.120 -2.624 1.00 54.62 98 SER A CA 1
ATOM 732 C C . SER A 1 98 ? -23.907 -2.649 -2.614 1.00 54.62 98 SER A C 1
ATOM 734 O O . SER A 1 98 ? -23.078 -1.755 -2.778 1.00 54.62 98 SER A O 1
ATOM 736 N N . VAL A 1 99 ? -25.209 -2.394 -2.464 1.00 65.00 99 VAL A N 1
ATOM 737 C CA . VAL A 1 99 ? -25.671 -1.075 -2.024 1.00 65.00 99 VAL A CA 1
ATOM 738 C C . VAL A 1 99 ? -25.126 -0.900 -0.605 1.00 65.00 99 VAL A C 1
ATOM 740 O O . VAL A 1 99 ? -25.410 -1.755 0.238 1.00 65.00 99 VAL A O 1
ATOM 743 N N . PRO A 1 100 ? -24.304 0.130 -0.329 1.00 64.06 100 PRO A N 1
ATOM 744 C CA . PRO A 1 100 ? -23.840 0.373 1.027 1.00 64.06 100 PRO A CA 1
ATOM 745 C C . PRO A 1 100 ? -25.066 0.544 1.937 1.00 64.06 100 PRO A C 1
ATOM 747 O O . PRO A 1 100 ? -26.006 1.248 1.549 1.00 64.06 100 PRO A O 1
ATOM 750 N N . PRO A 1 101 ? -25.102 -0.121 3.107 1.00 69.88 101 PRO A N 1
ATOM 751 C CA . PRO A 1 101 ? -26.235 -0.018 4.012 1.00 69.88 101 PRO A CA 1
ATOM 752 C C . PRO A 1 101 ? -26.461 1.450 4.363 1.00 69.88 101 PRO A C 1
ATOM 754 O O . PRO A 1 101 ? -25.519 2.197 4.631 1.00 69.88 101 PRO A O 1
ATOM 757 N N . THR A 1 102 ? -27.719 1.878 4.311 1.00 80.69 102 THR A N 1
ATOM 758 C CA . THR A 1 102 ? -28.075 3.257 4.660 1.00 80.69 102 THR A CA 1
ATOM 759 C C . THR A 1 102 ? -27.745 3.501 6.131 1.00 80.69 102 THR A C 1
ATOM 761 O O . THR A 1 102 ? -27.847 2.583 6.943 1.00 80.69 102 THR A O 1
ATOM 764 N N . GLU A 1 103 ? -27.398 4.733 6.502 1.00 77.56 103 GLU A N 1
ATOM 765 C CA . GLU A 1 103 ? -27.107 5.112 7.894 1.00 77.56 103 GLU A CA 1
ATOM 766 C C . GLU A 1 103 ? -28.189 4.619 8.869 1.00 77.56 103 GLU A C 1
ATOM 768 O O . GLU A 1 103 ? -27.881 4.019 9.896 1.00 77.56 103 GLU A O 1
ATOM 773 N N . GLN A 1 104 ? -29.460 4.740 8.481 1.00 82.62 104 GLN A N 1
ATOM 774 C CA . GLN A 1 104 ? -30.587 4.231 9.260 1.00 82.62 104 GLN A CA 1
ATOM 775 C C . GLN A 1 104 ? -30.499 2.717 9.533 1.00 82.62 104 GLN A C 1
ATOM 777 O O . GLN A 1 104 ? -30.759 2.269 10.645 1.00 82.62 104 GLN A O 1
ATOM 782 N N . GLN A 1 105 ? -30.078 1.921 8.545 1.00 82.38 105 GLN A N 1
ATOM 783 C CA . GLN A 1 105 ? -29.917 0.470 8.694 1.00 82.38 105 GLN A CA 1
ATOM 784 C C . GLN A 1 105 ? -28.752 0.121 9.625 1.00 82.38 105 GLN A C 1
ATOM 786 O O . GLN A 1 105 ? -28.829 -0.861 10.365 1.00 82.38 105 GLN A O 1
ATOM 791 N N . LEU A 1 106 ? -27.682 0.921 9.613 1.00 84.69 106 LEU A N 1
ATOM 792 C CA . LEU A 1 106 ? -26.552 0.753 10.528 1.00 84.69 106 LEU A CA 1
ATOM 793 C C . LEU A 1 106 ? -26.953 1.073 11.970 1.00 84.69 106 LEU A C 1
ATOM 795 O O . LEU A 1 106 ? -26.614 0.310 12.878 1.00 84.69 106 LEU A O 1
ATOM 799 N N . ILE A 1 107 ? -27.722 2.145 12.177 1.00 88.25 107 ILE A N 1
ATOM 800 C CA . ILE A 1 107 ? -28.259 2.521 13.492 1.00 88.25 107 ILE A CA 1
ATOM 801 C C . ILE A 1 107 ? -29.152 1.401 14.037 1.00 88.25 107 ILE A C 1
ATOM 803 O O . ILE A 1 107 ? -28.945 0.945 15.163 1.00 88.25 107 ILE A O 1
ATOM 807 N N . ASP A 1 108 ? -30.084 0.898 13.225 1.00 87.69 108 ASP A N 1
ATOM 808 C CA . ASP A 1 108 ? -31.011 -0.163 13.633 1.00 87.69 108 ASP A CA 1
ATOM 809 C C . ASP A 1 108 ? -30.285 -1.479 13.953 1.00 87.69 108 ASP A C 1
ATOM 811 O O . ASP A 1 108 ? -30.633 -2.174 14.912 1.00 87.69 108 ASP A O 1
ATOM 815 N N . THR A 1 109 ? -29.257 -1.822 13.172 1.00 86.62 109 THR A N 1
ATOM 816 C CA . THR A 1 109 ? -28.443 -3.026 13.401 1.00 86.62 109 THR A CA 1
ATOM 817 C C . THR A 1 109 ? -27.661 -2.905 14.706 1.00 86.62 109 THR A C 1
ATOM 819 O O . THR A 1 109 ? -27.742 -3.789 15.558 1.00 86.62 109 THR A O 1
ATOM 822 N N . THR A 1 110 ? -26.997 -1.766 14.913 1.00 89.06 110 THR A N 1
ATOM 823 C CA . THR A 1 110 ? -26.218 -1.496 16.128 1.00 89.06 110 THR A CA 1
ATOM 824 C C . THR A 1 110 ? -27.111 -1.514 17.372 1.00 89.06 110 THR A C 1
ATOM 826 O O . THR A 1 110 ? -26.761 -2.124 18.381 1.00 89.06 110 THR A O 1
ATOM 829 N N . ALA A 1 111 ? -28.301 -0.907 17.306 1.00 90.56 111 ALA A N 1
ATOM 830 C CA . ALA A 1 111 ? -29.248 -0.892 18.419 1.00 90.56 111 ALA A CA 1
ATOM 831 C C . ALA A 1 111 ? -29.699 -2.307 18.820 1.00 90.56 111 ALA A C 1
ATOM 833 O O . ALA A 1 111 ? -29.740 -2.631 20.010 1.00 90.56 111 ALA A O 1
ATOM 834 N N . ARG A 1 112 ? -29.982 -3.177 17.839 1.00 90.50 112 ARG A N 1
ATOM 835 C CA . ARG A 1 112 ? -30.335 -4.581 18.105 1.00 90.50 112 ARG A CA 1
ATOM 836 C C . ARG A 1 112 ? -29.185 -5.349 18.737 1.00 90.50 112 ARG A C 1
ATOM 838 O O . ARG A 1 112 ? -29.408 -6.086 19.694 1.00 90.50 112 ARG A O 1
ATOM 845 N N . GLU A 1 113 ? -27.968 -5.181 18.233 1.00 90.50 113 GLU A N 1
ATOM 846 C CA . GLU A 1 113 ? -26.791 -5.866 18.776 1.00 90.50 113 GLU A CA 1
ATOM 847 C C . GLU A 1 113 ? -26.525 -5.471 20.232 1.00 90.50 113 GLU A C 1
ATOM 849 O O . GLU A 1 113 ? -26.314 -6.338 21.085 1.00 90.50 113 GLU A O 1
ATOM 854 N N . VAL A 1 114 ? -26.625 -4.177 20.545 1.00 93.88 114 VAL A N 1
ATOM 855 C CA . VAL A 1 114 ? -26.505 -3.670 21.919 1.00 93.88 114 VAL A CA 1
ATOM 856 C C . VAL A 1 114 ? -27.589 -4.264 22.819 1.00 93.88 114 VAL A C 1
ATOM 858 O O . VAL A 1 114 ? -27.293 -4.689 23.938 1.00 93.88 114 VAL A O 1
ATOM 861 N N . GLN A 1 115 ? -28.831 -4.354 22.339 1.00 91.62 115 GLN A N 1
ATOM 862 C CA . GLN A 1 115 ? -29.933 -4.929 23.108 1.00 91.62 115 GLN A CA 1
ATOM 863 C C . GLN A 1 115 ? -29.717 -6.422 23.400 1.00 91.62 115 GLN A C 1
ATOM 865 O O . GLN A 1 115 ? -29.894 -6.856 24.539 1.00 91.62 115 GLN A O 1
ATOM 870 N N . VAL A 1 116 ? -29.259 -7.196 22.411 1.00 92.50 116 VAL A N 1
ATOM 871 C CA . VAL A 1 116 ? -28.930 -8.622 22.582 1.00 92.50 116 VAL A CA 1
ATOM 872 C C . VAL A 1 116 ? -27.801 -8.809 23.598 1.00 92.50 116 VAL A C 1
ATOM 874 O O . VAL A 1 116 ? -27.878 -9.686 24.464 1.00 92.50 116 VAL A O 1
ATOM 877 N N . LEU A 1 117 ? -26.759 -7.977 23.533 1.00 91.12 117 LEU A N 1
ATOM 878 C CA . LEU A 1 117 ? -25.660 -8.010 24.499 1.00 91.12 117 LEU A CA 1
ATOM 879 C C . LEU A 1 117 ? -26.139 -7.682 25.913 1.00 91.12 117 LEU A C 1
ATOM 881 O O . LEU A 1 117 ? -25.771 -8.379 26.862 1.00 91.12 117 LEU A O 1
ATOM 885 N N . TYR A 1 118 ? -26.988 -6.665 26.051 1.00 92.88 118 TYR A N 1
ATOM 886 C CA . TYR A 1 118 ? -27.552 -6.275 27.335 1.00 92.88 118 TYR A CA 1
ATOM 887 C C . TYR A 1 118 ? -28.424 -7.381 27.939 1.00 92.88 118 TYR A C 1
ATOM 889 O O . TYR A 1 118 ? -28.249 -7.730 29.105 1.00 92.88 118 TYR A O 1
ATOM 897 N N . GLU A 1 119 ? -29.309 -8.000 27.153 1.00 92.69 119 GLU A N 1
ATOM 898 C CA . GLU A 1 119 ? -30.120 -9.130 27.622 1.00 92.69 119 GLU A CA 1
ATOM 899 C C . GLU A 1 119 ? -29.264 -10.322 28.045 1.00 92.69 119 GLU A C 1
ATOM 901 O O . GLU A 1 119 ? -29.537 -10.957 29.067 1.00 92.69 119 GLU A O 1
ATOM 906 N N . ARG A 1 120 ? -28.199 -10.617 27.293 1.00 91.06 120 ARG A N 1
ATOM 907 C CA . ARG A 1 120 ? -27.265 -11.689 27.643 1.00 91.06 120 ARG A CA 1
ATOM 908 C C . ARG A 1 120 ? -26.574 -11.410 28.977 1.00 91.06 120 ARG A C 1
ATOM 910 O O . ARG A 1 120 ? -26.523 -12.296 29.827 1.00 91.06 120 ARG A O 1
ATOM 917 N N . LEU A 1 121 ? -26.073 -10.191 29.172 1.00 90.00 121 LEU A N 1
ATOM 918 C CA . LEU A 1 121 ? -25.455 -9.753 30.427 1.00 90.00 121 LEU A CA 1
ATOM 919 C C . LEU A 1 121 ? -26.441 -9.818 31.594 1.00 90.00 121 LEU A C 1
ATOM 921 O O . LEU A 1 121 ? -26.102 -10.344 32.653 1.00 90.00 121 LEU A O 1
ATOM 925 N N . LYS A 1 122 ? -27.674 -9.354 31.380 1.00 92.31 122 LYS A N 1
ATOM 926 C CA . LYS A 1 122 ? -28.742 -9.391 32.376 1.00 92.31 122 LYS A CA 1
ATOM 927 C C . LYS A 1 122 ? -29.052 -10.822 32.820 1.00 92.31 122 LYS A C 1
ATOM 929 O O . LYS A 1 122 ? -29.050 -11.087 34.017 1.00 92.31 122 LYS A O 1
ATOM 934 N N . ARG A 1 123 ? -29.213 -11.766 31.885 1.00 88.56 123 ARG A N 1
ATOM 935 C CA . ARG A 1 123 ? -29.440 -13.186 32.219 1.00 88.56 123 ARG A CA 1
ATOM 936 C C . ARG A 1 123 ? -28.289 -13.791 33.023 1.00 88.56 123 ARG A C 1
ATOM 938 O O . ARG A 1 123 ? -28.531 -14.567 33.944 1.00 88.56 123 ARG A O 1
ATOM 945 N N . ILE A 1 124 ? -27.043 -13.442 32.694 1.00 89.00 124 ILE A N 1
ATOM 946 C CA . ILE A 1 124 ? -25.867 -13.905 33.449 1.00 89.00 124 ILE A CA 1
ATOM 947 C C . ILE A 1 124 ? -25.893 -13.344 34.876 1.00 89.00 124 ILE A C 1
ATOM 949 O O . ILE A 1 124 ? -25.664 -14.089 35.827 1.00 89.00 124 ILE A O 1
ATOM 953 N N . GLN A 1 125 ? -26.205 -12.057 35.044 1.00 87.31 125 GLN A N 1
ATOM 954 C CA . GLN A 1 125 ? -26.320 -11.442 36.368 1.00 87.31 125 GLN A CA 1
ATOM 955 C C . GLN A 1 125 ? -27.445 -12.071 37.193 1.00 87.31 125 GLN A C 1
ATOM 957 O O . GLN A 1 125 ? -27.200 -12.464 38.329 1.00 87.31 125 GLN A O 1
ATOM 962 N N . GLU A 1 126 ? -28.634 -12.245 36.616 1.00 87.06 126 GLU A N 1
ATOM 963 C CA . GLU A 1 126 ? -29.769 -12.891 37.284 1.00 87.06 126 GLU A CA 1
ATOM 964 C C . GLU A 1 126 ? -29.429 -14.326 37.711 1.00 87.06 126 GLU A C 1
ATOM 966 O O . GLU A 1 126 ? -29.685 -14.709 38.853 1.00 87.06 126 GLU A O 1
ATOM 971 N N . SER A 1 127 ? -28.770 -15.101 36.843 1.00 81.69 127 SER A N 1
ATOM 972 C CA . SER A 1 127 ? -28.313 -16.456 37.170 1.00 81.69 127 SER A CA 1
ATOM 973 C C . SER A 1 127 ? -27.299 -16.467 38.318 1.00 81.69 127 SER A C 1
ATOM 975 O O . SER A 1 127 ? -27.372 -17.324 39.200 1.00 81.69 127 SER A O 1
ATOM 977 N N . ASN A 1 128 ? -26.361 -15.517 38.333 1.00 78.44 128 ASN A N 1
ATOM 978 C CA . ASN A 1 128 ? -25.358 -15.412 39.390 1.00 78.44 128 ASN A CA 1
ATOM 979 C C . ASN A 1 128 ? -25.986 -14.991 40.724 1.00 78.44 128 ASN A C 1
ATOM 981 O O . ASN A 1 128 ? -25.648 -15.555 41.761 1.00 78.44 128 ASN A O 1
ATOM 985 N N . THR A 1 129 ? -26.936 -14.053 40.715 1.00 80.25 129 THR A N 1
ATOM 986 C CA . THR A 1 129 ? -27.673 -13.651 41.921 1.00 80.25 129 THR A CA 1
ATOM 987 C C . THR A 1 129 ? -28.471 -14.818 42.504 1.00 80.25 129 THR A C 1
ATOM 989 O O . THR A 1 129 ? -28.445 -15.030 43.715 1.00 80.25 129 THR A O 1
ATOM 992 N N . VAL A 1 130 ? -29.133 -15.620 41.663 1.00 79.50 130 VAL A N 1
ATOM 993 C CA . VAL A 1 130 ? -29.854 -16.822 42.115 1.00 79.50 130 VAL A CA 1
ATOM 994 C C . VAL A 1 130 ? -28.893 -17.846 42.728 1.00 79.50 130 VAL A C 1
ATOM 996 O O . VAL A 1 130 ? -29.182 -18.380 43.799 1.00 79.50 130 VAL A O 1
ATOM 999 N N . ALA A 1 131 ? -27.729 -18.080 42.113 1.00 77.12 131 ALA A N 1
ATOM 1000 C CA . ALA A 1 131 ? -26.715 -18.988 42.651 1.00 77.12 131 ALA A CA 1
ATOM 1001 C C . ALA A 1 131 ? -26.155 -18.517 44.007 1.00 77.12 131 ALA A C 1
ATOM 1003 O O . ALA A 1 131 ? -26.012 -19.328 44.920 1.00 77.12 131 ALA A O 1
ATOM 1004 N N . VAL A 1 132 ? -25.897 -17.215 44.174 1.00 77.31 132 VAL A N 1
ATOM 1005 C CA . VAL A 1 132 ? -25.453 -16.635 45.456 1.00 77.31 132 VAL A CA 1
ATOM 1006 C C . VAL A 1 132 ? -26.524 -16.791 46.536 1.00 77.31 132 VAL A C 1
ATOM 1008 O O . VAL A 1 132 ? -26.203 -17.175 47.658 1.00 77.31 132 VAL A O 1
ATOM 1011 N N . ASN A 1 133 ? -27.797 -16.562 46.204 1.00 74.06 133 A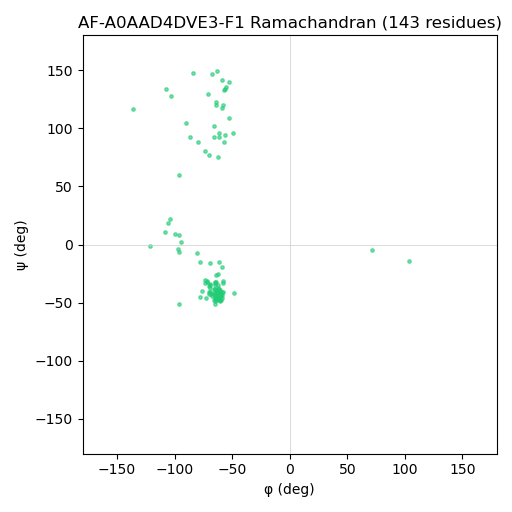SN A N 1
ATOM 1012 C CA . ASN A 1 133 ? -28.897 -16.752 47.152 1.00 74.06 133 ASN A CA 1
ATOM 1013 C C . ASN A 1 133 ? -29.059 -18.223 47.566 1.00 74.06 133 ASN A C 1
ATOM 1015 O O . ASN A 1 133 ? -29.317 -18.501 48.735 1.00 74.06 133 ASN A O 1
ATOM 1019 N N . LEU A 1 134 ? -28.869 -19.169 46.641 1.00 75.12 134 LEU A N 1
ATOM 1020 C CA . LEU A 1 134 ? -28.874 -20.606 46.941 1.00 75.12 134 LEU A CA 1
ATOM 1021 C C . LEU A 1 134 ? -27.690 -21.014 47.828 1.00 75.12 134 LEU A C 1
ATOM 1023 O O . LEU A 1 134 ? -27.874 -21.787 48.766 1.00 75.12 134 LEU A O 1
ATOM 1027 N N . LEU A 1 135 ? -26.496 -20.477 47.569 1.00 74.06 135 LEU A N 1
ATOM 1028 C CA . LEU A 1 135 ? -25.303 -20.764 48.365 1.00 74.06 135 LEU A CA 1
ATOM 1029 C C . LEU A 1 135 ? -25.421 -20.179 49.784 1.00 74.06 135 LEU A C 1
ATOM 1031 O O . LEU A 1 135 ? -25.199 -20.886 50.762 1.00 74.06 135 LEU A O 1
ATOM 1035 N N . GLY A 1 136 ? -25.899 -18.938 49.913 1.00 66.88 136 GLY A N 1
ATOM 1036 C CA . GLY A 1 136 ? -26.174 -18.321 51.215 1.00 66.88 136 GLY A CA 1
ATOM 1037 C C . GLY A 1 136 ? -27.295 -19.018 51.999 1.00 66.88 136 GLY A C 1
ATOM 1038 O O . GLY A 1 136 ? -27.236 -19.118 53.227 1.00 66.88 136 GLY A O 1
ATOM 1039 N N . ALA A 1 137 ? -28.305 -19.562 51.313 1.00 60.09 137 ALA A N 1
ATOM 1040 C CA . ALA A 1 137 ? -29.341 -20.376 51.946 1.00 60.09 137 ALA A CA 1
ATOM 1041 C C . ALA A 1 137 ? -28.805 -21.748 52.409 1.00 60.09 137 ALA A C 1
ATOM 1043 O O . ALA A 1 137 ? -29.194 -22.228 53.472 1.00 60.09 137 ALA A O 1
ATOM 1044 N N . ALA A 1 138 ? -27.872 -22.361 51.673 1.00 60.16 138 ALA A N 1
ATOM 1045 C CA . ALA A 1 138 ? -27.216 -23.606 52.084 1.00 60.16 138 ALA A CA 1
ATOM 1046 C C . ALA A 1 138 ? -26.273 -23.415 53.294 1.00 60.16 138 ALA A C 1
ATOM 1048 O O . ALA A 1 138 ? -26.214 -24.275 54.181 1.00 60.16 138 ALA A O 1
ATOM 1049 N N . ASP A 1 139 ? -25.598 -22.265 53.382 1.00 58.50 139 ASP A N 1
ATOM 1050 C CA . ASP A 1 139 ? -24.707 -21.928 54.500 1.00 58.50 139 ASP A CA 1
ATOM 1051 C C . ASP A 1 139 ? -25.465 -21.630 55.807 1.00 58.50 139 ASP A C 1
ATOM 1053 O O . ASP A 1 139 ? -24.986 -21.950 56.898 1.00 58.50 139 ASP A O 1
ATOM 1057 N N . THR A 1 140 ? -26.682 -21.080 55.731 1.00 57.50 140 THR A N 1
ATOM 1058 C CA . THR A 1 140 ? -27.521 -20.847 56.925 1.00 57.50 140 THR A CA 1
ATOM 1059 C C . THR A 1 140 ? -28.118 -22.137 57.498 1.00 57.50 140 THR A C 1
ATOM 1061 O O . THR A 1 140 ? -28.254 -22.251 58.716 1.00 57.50 140 THR A O 1
ATOM 1064 N N . VAL A 1 141 ? -28.396 -23.145 56.663 1.00 56.00 141 VAL A N 1
ATOM 1065 C CA . VAL A 1 141 ? -28.885 -24.468 57.102 1.00 56.00 141 VAL A CA 1
ATOM 1066 C C . VAL A 1 141 ? -27.789 -25.295 57.789 1.00 56.00 141 VAL A C 1
ATOM 1068 O O . VAL A 1 141 ? -28.079 -26.036 58.727 1.00 56.00 141 VAL A O 1
ATOM 1071 N N . SER A 1 142 ? -26.524 -25.141 57.387 1.00 55.28 142 SER A N 1
ATOM 1072 C CA . SER A 1 142 ? -25.402 -25.903 57.966 1.00 55.28 142 SER A CA 1
ATOM 1073 C C . SER A 1 142 ? -24.929 -25.388 59.333 1.00 55.28 142 SER A C 1
ATOM 1075 O O . SER A 1 142 ? -24.228 -26.105 60.040 1.00 55.28 142 SER A O 1
ATOM 1077 N N . ARG A 1 143 ? -25.316 -24.171 59.741 1.00 50.47 143 ARG A N 1
ATOM 1078 C CA . ARG A 1 143 ? -24.884 -23.542 61.007 1.00 50.47 143 ARG A CA 1
ATOM 1079 C C . ARG A 1 143 ? -25.882 -23.703 62.167 1.00 50.47 143 ARG A C 1
ATOM 1081 O O . ARG A 1 143 ? -25.592 -23.270 63.276 1.00 50.47 143 ARG A O 1
ATOM 1088 N N . ALA A 1 144 ? -27.047 -24.303 61.916 1.00 50.50 144 ALA A N 1
ATOM 1089 C CA . ALA A 1 144 ? -28.126 -24.492 62.894 1.00 50.50 144 ALA A CA 1
ATOM 1090 C C . ALA A 1 144 ? -28.262 -25.945 63.408 1.00 50.50 144 ALA A C 1
ATOM 1092 O O . ALA A 1 144 ? -29.318 -26.311 63.925 1.00 50.50 144 ALA A O 1
ATOM 1093 N N . ARG A 1 145 ? -27.222 -26.777 63.256 1.00 42.25 145 ARG A N 1
ATOM 1094 C CA . ARG A 1 145 ? -27.135 -28.133 63.823 1.00 42.25 145 ARG A CA 1
ATOM 1095 C C . ARG A 1 145 ? -26.002 -28.245 64.828 1.00 42.25 145 ARG A C 1
ATOM 1097 O O . ARG A 1 145 ? -24.944 -27.634 64.570 1.00 42.25 145 ARG A O 1
#

Nearest PDB structures (foldseek):
  3r84-assembly16_O  TM=4.511E-01  e=1.160E+00  Saccharomyces cerevisiae
  7uio-assembly1_Ak  TM=3.088E-01  e=1.797E+00  Saccharomyces cerevisiae S288C
  5ew5-assembly4_D  TM=5.032E-01  e=9.725E+00  Escherichia coli